Protein AF-A0A8T4N860-F1 (afdb_monomer_lite)

pLDDT: mean 82.2, std 13.58, range [39.84, 95.75]

Structure (mmCIF, N/CA/C/O backbone):
data_AF-A0A8T4N860-F1
#
_entry.id   AF-A0A8T4N860-F1
#
loop_
_atom_site.group_PDB
_atom_site.id
_atom_site.type_symbol
_atom_site.label_atom_id
_atom_site.label_alt_id
_atom_site.label_comp_id
_atom_site.label_asym_id
_atom_site.label_entity_id
_atom_site.label_seq_id
_atom_site.pdbx_PDB_ins_code
_atom_site.Cartn_x
_atom_site.Cartn_y
_atom_site.Cartn_z
_atom_site.occupancy
_atom_site.B_iso_or_equiv
_atom_site.auth_seq_id
_atom_site.auth_comp_id
_atom_site.auth_asym_id
_atom_site.auth_atom_id
_atom_site.pdbx_PDB_model_num
ATOM 1 N N . MET A 1 1 ? 29.292 6.813 -10.735 1.00 39.84 1 MET A N 1
ATOM 2 C CA . MET A 1 1 ? 28.512 5.584 -10.472 1.00 39.84 1 MET A CA 1
ATOM 3 C C . MET A 1 1 ? 27.120 5.996 -10.030 1.00 39.84 1 MET A C 1
ATOM 5 O O . MET A 1 1 ? 27.004 6.646 -9.001 1.00 39.84 1 MET A O 1
ATOM 9 N N . VAL A 1 2 ? 26.083 5.694 -10.814 1.00 42.06 2 VAL A N 1
ATOM 10 C CA . VAL A 1 2 ? 24.693 5.876 -10.368 1.00 42.06 2 VAL A CA 1
ATOM 11 C C . VAL A 1 2 ? 24.390 4.715 -9.428 1.00 42.06 2 VAL A C 1
ATOM 13 O O . VAL A 1 2 ? 24.374 3.566 -9.859 1.00 42.06 2 VAL A O 1
ATOM 16 N N . SER A 1 3 ? 24.242 4.996 -8.134 1.00 46.53 3 SER A N 1
ATOM 17 C CA . SER A 1 3 ? 23.781 3.993 -7.175 1.00 46.53 3 SER A CA 1
ATOM 18 C C . SER A 1 3 ? 22.336 3.649 -7.527 1.00 46.53 3 SER A C 1
ATOM 20 O O . SER A 1 3 ? 21.451 4.497 -7.405 1.00 46.53 3 SER A O 1
ATOM 22 N N . ILE A 1 4 ? 22.104 2.437 -8.033 1.00 60.88 4 ILE A N 1
ATOM 23 C CA . ILE A 1 4 ? 20.754 1.940 -8.296 1.00 60.88 4 ILE A CA 1
ATOM 24 C C . ILE A 1 4 ? 20.120 1.693 -6.927 1.00 60.88 4 ILE A C 1
ATOM 26 O O . ILE A 1 4 ? 20.355 0.661 -6.296 1.00 60.88 4 ILE A O 1
ATOM 30 N N . LYS A 1 5 ? 19.341 2.660 -6.431 1.00 79.94 5 LYS A N 1
ATOM 31 C CA . LYS A 1 5 ? 18.514 2.427 -5.248 1.00 79.94 5 LYS A CA 1
ATOM 32 C C . LYS A 1 5 ? 17.518 1.325 -5.598 1.00 79.94 5 LYS A C 1
ATOM 34 O O . LYS A 1 5 ? 16.837 1.389 -6.615 1.00 79.94 5 LYS A O 1
ATOM 39 N N . THR A 1 6 ? 17.470 0.289 -4.771 1.00 85.31 6 THR A N 1
ATOM 40 C CA . THR A 1 6 ? 16.480 -0.785 -4.899 1.00 85.31 6 THR A CA 1
ATOM 41 C C . THR A 1 6 ? 15.298 -0.430 -4.004 1.00 85.31 6 THR A C 1
ATOM 43 O O . THR A 1 6 ? 15.527 -0.137 -2.827 1.00 85.31 6 THR A O 1
ATOM 46 N N . PRO A 1 7 ? 14.060 -0.412 -4.519 1.00 89.81 7 PRO A N 1
ATOM 47 C CA . PRO A 1 7 ? 12.908 -0.100 -3.694 1.00 89.81 7 PRO A CA 1
ATOM 48 C C . PRO A 1 7 ? 12.644 -1.209 -2.681 1.00 89.81 7 PRO A C 1
ATOM 50 O O . PRO A 1 7 ? 12.975 -2.379 -2.886 1.00 89.81 7 PRO A O 1
ATOM 53 N N . ARG A 1 8 ? 12.054 -0.808 -1.562 1.00 90.94 8 ARG A N 1
ATOM 54 C CA . ARG A 1 8 ? 11.668 -1.659 -0.447 1.00 90.94 8 ARG A CA 1
ATOM 55 C C . ARG A 1 8 ? 10.157 -1.655 -0.339 1.00 90.94 8 ARG A C 1
ATOM 57 O O . ARG A 1 8 ? 9.530 -0.600 -0.435 1.00 90.94 8 ARG A O 1
ATOM 64 N N . THR A 1 9 ? 9.603 -2.831 -0.087 1.00 92.06 9 THR A N 1
ATOM 65 C CA . THR A 1 9 ? 8.165 -3.022 0.072 1.00 92.06 9 THR A CA 1
ATOM 66 C C . THR A 1 9 ? 7.872 -3.468 1.495 1.00 92.06 9 THR A C 1
ATOM 68 O O . THR A 1 9 ? 8.443 -4.443 1.982 1.00 92.06 9 THR A O 1
ATOM 71 N N . LEU A 1 10 ? 6.982 -2.739 2.160 1.00 93.00 10 LEU A N 1
ATOM 72 C CA . LEU A 1 10 ? 6.391 -3.110 3.435 1.00 93.00 10 LEU A CA 1
ATOM 73 C C . LEU A 1 10 ? 4.974 -3.617 3.184 1.00 93.00 10 LEU A C 1
ATOM 75 O O . LEU A 1 10 ? 4.180 -2.946 2.529 1.00 93.00 10 LEU A O 1
ATOM 79 N N . VAL A 1 11 ? 4.659 -4.781 3.741 1.00 91.44 11 VAL A N 1
ATOM 80 C CA . VAL A 1 11 ? 3.323 -5.377 3.684 1.00 91.44 11 VAL A CA 1
ATOM 81 C C . VAL A 1 11 ? 2.802 -5.519 5.106 1.00 91.44 11 VAL A C 1
ATOM 83 O O . VAL A 1 11 ? 3.525 -5.991 5.988 1.00 91.44 11 VAL A O 1
ATOM 86 N N . LYS A 1 12 ? 1.548 -5.136 5.324 1.00 92.25 12 LYS A N 1
ATOM 87 C CA . LYS A 1 12 ? 0.823 -5.358 6.570 1.00 92.25 12 LYS A CA 1
ATOM 88 C C . LYS A 1 12 ? -0.538 -5.980 6.307 1.00 92.25 12 LYS A C 1
ATOM 90 O O . LYS A 1 12 ? -1.164 -5.712 5.284 1.00 92.25 12 LYS A O 1
ATOM 95 N N . LEU A 1 13 ? -0.995 -6.778 7.264 1.00 89.00 13 LEU A N 1
ATOM 96 C CA . LEU A 1 13 ? -2.307 -7.404 7.259 1.00 89.00 13 LEU A CA 1
ATOM 97 C C . LEU A 1 13 ? -3.063 -6.962 8.513 1.00 89.00 13 LEU A C 1
ATOM 99 O O . LEU A 1 13 ? -2.482 -6.852 9.591 1.00 89.00 13 LEU A O 1
ATOM 103 N N . GLY A 1 14 ? -4.353 -6.708 8.363 1.00 88.50 14 GLY A N 1
ATOM 104 C CA . GLY A 1 14 ? -5.237 -6.289 9.438 1.00 88.50 14 GLY A CA 1
ATOM 105 C C . GLY A 1 14 ? -6.651 -6.811 9.260 1.00 88.50 14 GLY A C 1
ATOM 106 O O . GLY A 1 14 ? -6.975 -7.436 8.246 1.00 88.50 14 GLY A O 1
ATOM 107 N N . ARG A 1 15 ? -7.494 -6.541 10.256 1.00 83.38 15 ARG A N 1
ATOM 108 C CA . ARG A 1 15 ? -8.945 -6.725 10.151 1.00 83.38 15 ARG A CA 1
ATOM 109 C C . ARG A 1 15 ? -9.638 -5.379 10.174 1.00 83.38 15 ARG A C 1
ATOM 111 O O . ARG A 1 15 ? -9.207 -4.469 10.881 1.00 83.38 15 ARG A O 1
ATOM 118 N N . TYR A 1 16 ? -10.718 -5.287 9.415 1.00 85.56 16 TYR A N 1
ATOM 119 C CA . TYR A 1 16 ? -11.622 -4.154 9.459 1.00 85.56 16 TYR A CA 1
ATOM 120 C C . TYR A 1 16 ? -13.058 -4.644 9.325 1.00 85.56 16 TYR A C 1
ATOM 122 O O . TYR A 1 16 ? -13.350 -5.440 8.434 1.00 85.56 16 TYR A O 1
ATOM 130 N N . ASP A 1 17 ? -13.926 -4.205 10.231 1.00 81.62 17 ASP A N 1
ATOM 131 C CA . ASP A 1 17 ? -15.310 -4.682 10.294 1.00 81.62 17 ASP A CA 1
ATOM 132 C C . ASP A 1 17 ? -16.204 -4.014 9.245 1.00 81.62 17 ASP A C 1
ATOM 134 O O . ASP A 1 17 ? -17.153 -4.636 8.762 1.00 81.62 17 ASP A O 1
ATOM 138 N N . ASP A 1 18 ? -15.846 -2.801 8.815 1.00 82.31 18 ASP A N 1
ATOM 139 C CA . ASP A 1 18 ? -16.568 -2.081 7.771 1.00 82.31 18 ASP A CA 1
ATOM 140 C C . ASP A 1 18 ? -15.975 -2.322 6.370 1.00 82.31 18 ASP A C 1
ATOM 142 O O . ASP A 1 18 ? -14.958 -2.999 6.157 1.00 82.31 18 ASP A O 1
ATOM 146 N N . SER A 1 19 ? -16.623 -1.731 5.367 1.00 83.56 19 SER A N 1
ATOM 147 C CA . SER A 1 19 ? -16.106 -1.741 4.000 1.00 83.56 19 SER A CA 1
ATOM 148 C C . SER A 1 19 ? -14.810 -0.933 3.890 1.00 83.56 19 SER A C 1
ATOM 150 O O . SER A 1 19 ? -14.661 0.132 4.491 1.00 83.56 19 SER A O 1
ATOM 152 N N . LEU A 1 20 ? -13.879 -1.391 3.051 1.00 87.12 20 LEU A N 1
ATOM 153 C CA . LEU A 1 20 ? -12.640 -0.654 2.790 1.00 87.12 20 LEU A CA 1
ATOM 154 C C . LEU A 1 20 ? -12.899 0.758 2.237 1.00 87.12 20 LEU A C 1
ATOM 156 O O . LEU A 1 20 ? -12.109 1.662 2.489 1.00 87.12 20 LEU A O 1
ATOM 160 N N . GLU A 1 21 ? -14.008 0.971 1.524 1.00 86.69 21 GLU A N 1
ATOM 161 C CA . GLU A 1 21 ? -14.388 2.290 1.010 1.00 86.69 21 GLU A CA 1
ATOM 162 C C . GLU A 1 21 ? -14.560 3.325 2.134 1.00 86.69 21 GLU A C 1
ATOM 164 O O . GLU A 1 21 ? -14.104 4.461 2.004 1.00 86.69 21 GLU A O 1
ATOM 169 N N . GLU A 1 22 ? -15.164 2.943 3.262 1.00 85.56 22 GLU A N 1
ATOM 170 C CA . GLU A 1 22 ? -15.353 3.847 4.401 1.00 85.56 22 GLU A CA 1
ATOM 171 C C . GLU A 1 22 ? -14.037 4.222 5.076 1.00 85.56 22 GLU A C 1
ATOM 173 O O . GLU A 1 22 ? -13.831 5.386 5.425 1.00 85.56 22 GLU A O 1
ATOM 178 N N . ALA A 1 23 ? -13.125 3.260 5.221 1.00 88.19 23 ALA A N 1
ATOM 179 C CA . ALA A 1 23 ? -11.778 3.530 5.707 1.00 88.19 23 ALA A CA 1
ATOM 180 C C . ALA A 1 23 ? -11.035 4.486 4.768 1.00 88.19 23 ALA A C 1
ATOM 182 O O . ALA A 1 23 ? -10.453 5.471 5.217 1.00 88.19 23 ALA A O 1
ATOM 183 N N . VAL A 1 24 ? -11.102 4.243 3.458 1.00 88.94 24 VAL A N 1
ATOM 184 C CA . VAL A 1 24 ? -10.434 5.073 2.450 1.00 88.94 24 VAL A CA 1
ATOM 185 C C . VAL A 1 24 ? -10.941 6.515 2.464 1.00 88.94 24 VAL A C 1
ATOM 187 O O . VAL A 1 24 ? -10.133 7.429 2.348 1.00 88.94 24 VAL A O 1
ATOM 190 N N . ARG A 1 25 ? -12.239 6.750 2.695 1.00 89.25 25 ARG A N 1
ATOM 191 C CA . ARG A 1 25 ? -12.793 8.113 2.829 1.00 89.25 25 ARG A CA 1
ATOM 192 C C . ARG A 1 25 ? -12.213 8.906 4.006 1.00 89.25 25 ARG A C 1
ATOM 194 O O . ARG A 1 25 ? -12.242 10.132 3.965 1.00 89.25 25 ARG A O 1
ATOM 201 N N . LYS A 1 26 ? -11.727 8.231 5.052 1.00 90.12 26 LYS A N 1
ATOM 202 C CA . LYS A 1 26 ? -11.080 8.864 6.218 1.00 90.12 26 LYS A CA 1
ATOM 203 C C . LYS A 1 26 ? -9.593 9.140 5.980 1.00 90.12 26 LYS A C 1
ATOM 205 O O . LYS A 1 26 ? -9.002 9.929 6.713 1.00 90.12 26 LYS A O 1
ATOM 210 N N . CYS A 1 27 ? -8.992 8.487 4.985 1.00 91.06 27 CYS A N 1
ATOM 211 C CA . CYS A 1 27 ? -7.590 8.674 4.649 1.00 91.06 27 CYS A CA 1
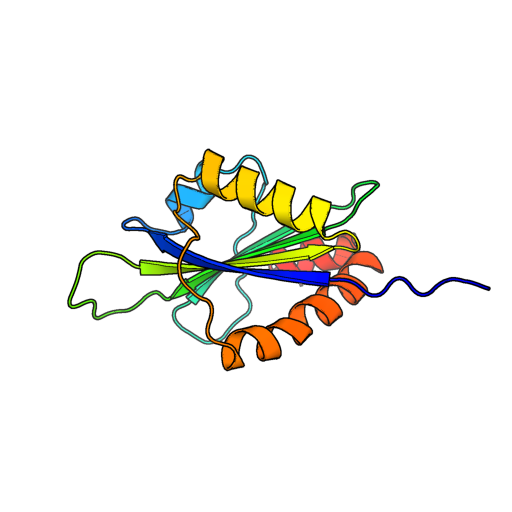ATOM 212 C C . CYS A 1 27 ? -7.377 10.032 3.968 1.00 91.06 27 CYS A C 1
ATOM 214 O O . CYS A 1 27 ? -8.156 10.452 3.115 1.00 91.06 27 CYS A O 1
ATOM 216 N N . SER A 1 28 ? -6.302 10.721 4.343 1.00 86.75 28 SER A N 1
ATOM 217 C CA . SER A 1 28 ? -5.915 12.000 3.743 1.00 86.75 28 SER A CA 1
ATOM 218 C C . SER A 1 28 ? -5.344 11.846 2.333 1.00 86.75 28 SER A C 1
ATOM 220 O O . SER A 1 28 ? -5.357 12.797 1.548 1.00 86.75 28 SER A O 1
ATOM 222 N N . GLU A 1 29 ? -4.848 10.655 1.991 1.00 88.06 29 GLU A N 1
ATOM 223 C CA . GLU A 1 29 ? -4.354 10.373 0.652 1.00 88.06 29 GLU A CA 1
ATOM 224 C C . GLU A 1 29 ? -5.519 10.058 -0.303 1.00 88.06 29 GLU A C 1
ATOM 226 O O . GLU A 1 29 ? -6.402 9.267 0.038 1.00 88.06 29 GLU A O 1
ATOM 231 N N . PRO A 1 30 ? -5.524 10.627 -1.526 1.00 87.88 30 PRO A N 1
ATOM 232 C CA . PRO A 1 30 ? -6.596 10.458 -2.507 1.00 87.88 30 PRO A CA 1
ATOM 233 C C . PRO A 1 30 ? -6.488 9.098 -3.209 1.00 87.88 30 PRO A C 1
ATOM 235 O O . PRO A 1 30 ? -6.188 8.985 -4.400 1.00 87.88 30 PRO A O 1
ATOM 238 N N . LEU A 1 31 ? -6.696 8.047 -2.429 1.00 89.88 31 LEU A N 1
ATOM 239 C CA . LEU A 1 31 ? -6.678 6.663 -2.860 1.00 89.88 31 LEU A CA 1
ATOM 240 C C . LEU A 1 31 ? -7.745 6.425 -3.932 1.00 89.88 31 LEU A C 1
ATOM 242 O O . LEU A 1 31 ? -8.933 6.672 -3.740 1.00 89.88 31 LEU A O 1
ATOM 246 N N . THR A 1 32 ? -7.302 5.937 -5.084 1.00 88.94 32 THR A N 1
ATOM 247 C CA . THR A 1 32 ? -8.149 5.698 -6.251 1.00 88.94 32 THR A CA 1
ATOM 248 C C . THR A 1 32 ? -8.536 4.228 -6.316 1.00 88.94 32 THR A C 1
ATOM 250 O O . THR A 1 32 ? -7.695 3.365 -6.069 1.00 88.94 32 THR A O 1
ATOM 253 N N . ASN A 1 33 ? -9.799 3.938 -6.631 1.00 87.38 33 ASN A N 1
ATOM 254 C CA . ASN A 1 33 ? -10.266 2.566 -6.810 1.00 87.38 33 ASN A CA 1
ATOM 255 C C . ASN A 1 33 ? -9.623 1.953 -8.063 1.00 87.38 33 ASN A C 1
ATOM 257 O O . ASN A 1 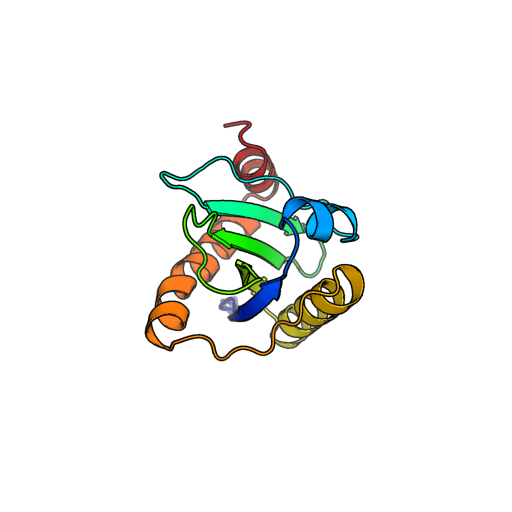33 ? -9.774 2.481 -9.162 1.00 87.38 33 ASN A O 1
ATOM 261 N N . VAL A 1 34 ? -8.916 0.839 -7.886 1.00 83.81 34 VAL A N 1
ATOM 262 C CA . VAL A 1 34 ? -8.234 0.127 -8.966 1.00 83.81 34 VAL A CA 1
ATOM 263 C C . VAL A 1 34 ? -9.190 -0.901 -9.558 1.00 83.81 34 VAL A C 1
ATOM 265 O O . VAL A 1 34 ? -9.397 -1.974 -8.993 1.00 83.81 34 VAL A O 1
ATOM 268 N N . LEU A 1 35 ? -9.727 -0.592 -10.738 1.00 70.88 35 LEU A N 1
ATOM 269 C CA . LEU A 1 35 ? -10.671 -1.456 -11.462 1.00 70.88 35 LEU A CA 1
ATOM 270 C C . LEU A 1 35 ? -9.998 -2.638 -12.183 1.00 70.88 35 LEU A C 1
ATOM 272 O O . LEU A 1 35 ? -10.670 -3.494 -12.757 1.00 70.88 35 LEU A O 1
ATOM 276 N N . VAL A 1 36 ? -8.665 -2.697 -12.165 1.00 62.84 36 VAL A N 1
ATOM 277 C CA . VAL A 1 36 ? -7.881 -3.693 -12.900 1.00 62.84 36 VAL A CA 1
ATOM 278 C C . VAL A 1 36 ? -7.702 -4.960 -12.051 1.00 62.84 36 VAL A C 1
ATOM 280 O O . VAL A 1 36 ? -6.860 -5.025 -11.152 1.00 62.84 36 VAL A O 1
ATOM 283 N N . GLY A 1 37 ? -8.501 -5.991 -12.332 1.00 56.81 37 GLY A N 1
ATOM 284 C CA . GLY A 1 37 ? -8.357 -7.326 -11.743 1.00 56.81 37 GLY A CA 1
ATOM 285 C C . GLY A 1 37 ? -9.604 -8.201 -11.890 1.00 56.81 37 GLY A C 1
ATOM 286 O O . GLY A 1 37 ? -10.724 -7.730 -11.738 1.00 56.81 37 GLY A O 1
ATOM 287 N N . LEU A 1 38 ? -9.411 -9.495 -12.159 1.00 44.09 38 LEU A N 1
ATOM 288 C CA . LEU A 1 38 ? -10.466 -10.511 -12.074 1.00 44.09 38 LEU A CA 1
ATOM 289 C C . LEU A 1 38 ? -10.620 -10.945 -10.606 1.00 44.09 38 LEU A C 1
ATOM 291 O O . LEU A 1 38 ? -9.656 -11.429 -10.016 1.00 44.09 38 LEU A O 1
ATOM 295 N N . GLY A 1 39 ? -11.810 -10.785 -10.016 1.00 57.81 39 GLY A N 1
ATOM 296 C CA . GLY A 1 39 ? -12.14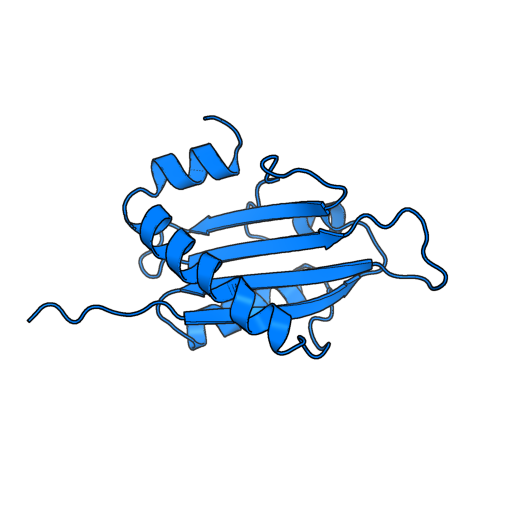0 -11.330 -8.691 1.00 57.81 39 GLY A CA 1
ATOM 297 C C . GLY A 1 39 ? -12.996 -10.417 -7.809 1.00 57.81 39 GLY A C 1
ATOM 298 O O . GLY A 1 39 ? -13.347 -9.301 -8.181 1.00 57.81 39 GLY A O 1
ATOM 299 N N . SER A 1 40 ? -13.324 -10.897 -6.609 1.00 63.44 40 SER A N 1
ATOM 300 C CA . SER A 1 40 ? -14.105 -10.182 -5.594 1.00 63.44 40 SER A CA 1
ATOM 301 C C . SER A 1 40 ? -13.216 -9.359 -4.650 1.00 63.44 40 SER A C 1
ATOM 303 O O . SER A 1 40 ? -13.434 -9.343 -3.452 1.00 63.44 40 SER A O 1
ATOM 305 N N . THR A 1 41 ? -12.175 -8.681 -5.129 1.00 75.00 41 THR A N 1
ATOM 306 C CA . THR A 1 41 ? -11.282 -7.894 -4.254 1.00 75.00 41 THR A CA 1
ATOM 307 C C . THR A 1 41 ? -11.462 -6.410 -4.520 1.00 75.00 41 THR A C 1
ATOM 309 O O . THR A 1 41 ? -11.228 -5.954 -5.635 1.00 75.00 41 THR A O 1
ATOM 312 N N . VAL A 1 42 ? -11.832 -5.648 -3.493 1.00 73.81 42 VAL A N 1
ATOM 313 C CA . VAL A 1 42 ? -11.820 -4.184 -3.559 1.00 73.81 42 VAL A CA 1
ATOM 314 C C . VAL A 1 42 ? -10.382 -3.722 -3.366 1.00 73.81 42 VAL A C 1
ATOM 316 O O . VAL A 1 42 ? -9.719 -4.156 -2.423 1.00 73.81 42 VAL A O 1
ATOM 319 N N . LYS A 1 43 ? -9.882 -2.870 -4.262 1.00 86.62 43 LYS A N 1
ATOM 320 C CA . LYS A 1 43 ? -8.506 -2.371 -4.229 1.00 86.62 43 LYS A CA 1
ATOM 321 C C . LYS A 1 43 ? -8.497 -0.864 -4.395 1.00 86.62 43 LYS A C 1
ATOM 323 O O . LYS A 1 43 ? -9.149 -0.337 -5.289 1.00 86.62 43 LYS A O 1
ATOM 328 N N . TYR A 1 44 ? -7.704 -0.195 -3.575 1.00 90.25 44 TYR A N 1
ATOM 329 C CA . TYR A 1 44 ? -7.394 1.212 -3.735 1.00 90.25 44 TYR A CA 1
ATOM 330 C C . TYR A 1 44 ? -5.889 1.416 -3.783 1.00 90.25 44 TYR A C 1
ATOM 332 O O . TYR A 1 44 ? -5.139 0.706 -3.113 1.00 90.25 44 TYR A O 1
ATOM 340 N N . ALA A 1 45 ? -5.440 2.389 -4.562 1.00 91.69 45 ALA A N 1
ATOM 341 C CA . ALA A 1 45 ? -4.033 2.725 -4.640 1.00 91.69 45 ALA A CA 1
ATOM 342 C C . ALA A 1 45 ? -3.808 4.203 -4.948 1.00 91.69 45 ALA A C 1
ATOM 344 O O . ALA A 1 45 ? -4.672 4.895 -5.484 1.00 91.69 45 ALA A O 1
ATOM 345 N N . VAL A 1 46 ? -2.617 4.681 -4.610 1.00 92.25 46 VAL A N 1
ATOM 346 C CA . VAL A 1 46 ? -2.134 6.015 -4.960 1.00 92.25 46 VAL A CA 1
ATOM 347 C C . VAL A 1 46 ? -0.635 5.948 -5.215 1.00 92.25 46 VAL A C 1
ATOM 349 O O . VAL A 1 46 ? 0.105 5.291 -4.479 1.00 92.25 46 VAL A O 1
ATOM 352 N N . PHE A 1 47 ? -0.186 6.647 -6.254 1.00 91.88 47 PHE A N 1
ATOM 353 C CA . PHE A 1 47 ? 1.222 6.955 -6.458 1.00 91.88 47 PHE A CA 1
ATOM 354 C C . PHE A 1 47 ? 1.456 8.429 -6.118 1.00 91.88 47 PHE A C 1
ATOM 356 O O . PHE A 1 47 ? 0.810 9.312 -6.682 1.00 91.88 47 PHE A O 1
ATOM 363 N N . LYS A 1 48 ? 2.363 8.712 -5.180 1.00 91.31 48 LYS A N 1
ATOM 364 C CA . LYS A 1 48 ? 2.704 10.087 -4.804 1.00 91.31 48 LYS A CA 1
ATOM 365 C C . LYS A 1 48 ? 3.979 10.528 -5.510 1.00 91.31 48 LYS A C 1
ATOM 367 O O . LYS A 1 48 ? 5.039 9.974 -5.253 1.00 91.31 48 LYS A O 1
ATOM 372 N N . GLU A 1 49 ? 3.894 11.586 -6.314 1.00 86.06 49 GLU A N 1
ATOM 373 C CA . GLU A 1 49 ? 5.016 12.125 -7.111 1.00 86.06 49 GLU A CA 1
ATOM 374 C C . GLU A 1 49 ? 5.985 13.033 -6.318 1.00 86.06 49 GLU A C 1
ATOM 376 O O . GLU A 1 49 ? 6.720 13.825 -6.900 1.00 86.06 49 GLU A O 1
ATOM 381 N N . ALA A 1 50 ? 5.955 12.992 -4.982 1.00 79.06 50 ALA A N 1
ATOM 382 C CA . ALA A 1 50 ? 6.738 13.897 -4.137 1.00 79.06 50 ALA A CA 1
ATOM 383 C C . ALA A 1 50 ? 8.259 13.660 -4.258 1.00 79.06 50 ALA A C 1
ATOM 385 O O . ALA A 1 50 ? 8.701 12.660 -4.813 1.00 79.06 50 ALA A O 1
ATOM 386 N N . THR A 1 51 ? 9.065 14.541 -3.646 1.00 80.44 51 THR A N 1
ATOM 387 C CA . THR A 1 51 ? 10.535 14.397 -3.532 1.00 80.44 51 THR A CA 1
ATOM 388 C C . THR A 1 51 ? 10.962 13.025 -2.993 1.00 80.44 51 THR A C 1
ATOM 390 O O . THR A 1 51 ? 12.035 12.527 -3.322 1.00 80.44 51 THR A O 1
ATOM 393 N N . GLU A 1 52 ? 10.100 12.403 -2.188 1.00 86.00 52 GLU A N 1
ATOM 394 C CA . GLU A 1 52 ? 10.193 11.002 -1.788 1.00 86.00 52 GLU A CA 1
ATOM 395 C C . GLU A 1 52 ? 8.960 10.254 -2.314 1.00 86.00 52 GLU A C 1
ATOM 397 O O . GLU A 1 52 ? 7.928 10.215 -1.628 1.00 86.00 52 GLU A O 1
ATOM 402 N N . PRO A 1 53 ? 9.022 9.705 -3.540 1.00 91.06 53 PRO A N 1
ATOM 403 C CA . PRO A 1 53 ? 7.876 9.052 -4.137 1.00 91.06 53 PRO A CA 1
ATOM 404 C C . PRO A 1 53 ? 7.589 7.727 -3.439 1.00 91.06 53 PRO A C 1
ATOM 406 O O . PRO A 1 53 ? 8.495 7.011 -2.998 1.00 91.06 53 PRO A O 1
ATOM 409 N N . TYR A 1 54 ? 6.307 7.391 -3.354 1.00 93.62 54 TYR A N 1
ATOM 410 C CA . TYR A 1 54 ? 5.865 6.117 -2.809 1.00 93.62 54 TYR A CA 1
ATOM 411 C C . TYR A 1 54 ? 4.587 5.645 -3.506 1.00 93.62 54 TYR A C 1
ATOM 413 O O . TYR A 1 54 ? 3.783 6.446 -3.991 1.00 93.62 54 TYR A O 1
ATOM 421 N N . LEU A 1 55 ? 4.415 4.329 -3.545 1.00 93.31 55 LEU A N 1
ATOM 422 C CA . LEU A 1 55 ? 3.193 3.656 -3.964 1.00 93.31 55 LEU A CA 1
ATOM 423 C C . LEU A 1 55 ? 2.534 3.063 -2.721 1.00 93.31 55 LEU A C 1
ATOM 425 O O . LEU A 1 55 ? 3.149 2.253 -2.029 1.00 93.31 55 LEU A O 1
ATOM 429 N N . LEU A 1 56 ? 1.296 3.459 -2.449 1.00 93.88 56 LEU A N 1
ATOM 430 C CA . LEU A 1 56 ? 0.450 2.858 -1.421 1.00 93.88 56 LEU A CA 1
ATOM 431 C C . LEU A 1 56 ? -0.675 2.097 -2.115 1.00 93.88 56 LEU A C 1
ATOM 433 O O . LEU A 1 56 ? -1.355 2.641 -2.982 1.00 93.88 56 LEU A O 1
ATOM 437 N N . MET A 1 57 ? -0.868 0.845 -1.721 1.00 92.44 57 MET A N 1
ATOM 438 C CA . MET A 1 57 ? -1.956 -0.011 -2.172 1.00 92.44 57 MET A CA 1
ATOM 439 C C . MET A 1 57 ? -2.635 -0.626 -0.956 1.00 92.44 57 MET A C 1
ATOM 441 O O . MET A 1 57 ? -1.969 -1.116 -0.048 1.00 92.44 57 MET A O 1
ATOM 445 N N . VAL A 1 58 ? -3.958 -0.647 -0.951 1.00 92.25 58 VAL A N 1
ATOM 446 C CA . VAL A 1 58 ? -4.751 -1.331 0.064 1.00 92.25 58 VAL A CA 1
ATOM 447 C C . VAL A 1 58 ? -5.820 -2.167 -0.615 1.00 92.25 58 VAL A C 1
ATOM 449 O O . VAL A 1 58 ? -6.408 -1.766 -1.618 1.00 92.25 58 VAL A O 1
ATOM 452 N N . SER A 1 59 ? -6.046 -3.365 -0.098 1.00 89.25 59 SER A N 1
ATOM 453 C CA . SER A 1 59 ? -7.017 -4.290 -0.658 1.00 89.25 59 SER A CA 1
ATOM 454 C C . SER A 1 59 ? -7.790 -5.011 0.427 1.00 89.25 59 SER A C 1
ATOM 456 O O . SER A 1 59 ? -7.265 -5.278 1.505 1.00 89.25 59 SER A O 1
ATOM 458 N N . GLN A 1 60 ? -9.040 -5.320 0.123 1.00 86.69 60 GLN A N 1
ATOM 459 C CA . GLN A 1 60 ? -9.939 -6.076 0.976 1.00 86.69 60 GLN A CA 1
ATOM 460 C C . GLN A 1 60 ? -10.616 -7.132 0.111 1.00 86.69 60 GLN A C 1
ATOM 462 O O . GLN A 1 60 ? -11.186 -6.825 -0.941 1.00 86.69 60 GLN A O 1
ATOM 467 N N . GLN A 1 61 ? -10.532 -8.391 0.532 1.00 77.56 61 GLN A N 1
ATOM 468 C CA . GLN A 1 61 ? -11.282 -9.459 -0.114 1.00 77.56 61 GLN A CA 1
ATOM 469 C C . GLN A 1 61 ? -12.759 -9.306 0.261 1.00 77.56 61 GLN A C 1
ATOM 471 O O . GLN A 1 61 ? -13.120 -9.291 1.435 1.00 77.56 61 GLN A O 1
ATOM 476 N N . LYS A 1 62 ? -13.615 -9.166 -0.747 1.00 65.38 62 LYS A N 1
ATOM 477 C CA . LYS A 1 62 ? -15.067 -9.219 -0.613 1.00 65.38 62 LYS A CA 1
ATOM 478 C C . LYS A 1 62 ? -15.430 -10.700 -0.530 1.00 65.38 62 LYS A C 1
ATOM 480 O O . LYS A 1 62 ? -15.636 -11.353 -1.554 1.00 65.38 62 LYS A O 1
ATOM 485 N N . ASP A 1 63 ? -15.422 -11.249 0.678 1.00 56.50 63 ASP A N 1
ATOM 486 C CA . ASP A 1 63 ? -15.909 -12.607 0.903 1.00 56.50 63 ASP A CA 1
ATOM 487 C C . ASP A 1 63 ? -17.437 -12.601 0.999 1.00 56.50 63 ASP A C 1
ATOM 489 O O . ASP A 1 63 ? -18.034 -11.826 1.742 1.00 56.50 63 ASP A O 1
ATOM 493 N N . GLY A 1 64 ? -18.076 -13.476 0.218 1.00 46.50 64 GLY A N 1
ATOM 494 C CA . GLY A 1 64 ? -19.522 -13.722 0.252 1.00 46.50 64 GLY A CA 1
ATOM 495 C C . GLY A 1 64 ? -19.964 -14.676 1.367 1.00 46.50 64 GLY A C 1
ATOM 496 O O . GLY A 1 64 ? -21.123 -15.078 1.392 1.00 46.50 64 GLY A O 1
ATOM 497 N N . ILE A 1 65 ? -19.049 -15.087 2.250 1.00 46.25 65 ILE A N 1
ATOM 498 C CA . ILE A 1 65 ? -19.286 -16.010 3.363 1.00 46.25 65 ILE A CA 1
ATOM 499 C C . ILE A 1 65 ? -18.289 -15.633 4.465 1.00 46.25 65 ILE A C 1
ATOM 501 O O . ILE A 1 65 ? -17.108 -15.937 4.333 1.00 46.25 65 ILE A O 1
ATOM 505 N N . VAL A 1 66 ? -18.722 -14.985 5.549 1.00 43.47 66 VAL A N 1
ATOM 506 C CA . VAL A 1 66 ? -17.866 -14.807 6.735 1.00 43.47 66 VAL A CA 1
ATOM 507 C C . VAL A 1 66 ? -18.580 -15.404 7.940 1.00 43.47 66 VAL A C 1
ATOM 509 O O . VAL A 1 66 ? -19.676 -14.989 8.305 1.00 43.47 66 VAL A O 1
ATOM 512 N N . THR A 1 67 ? -17.975 -16.429 8.536 1.00 44.19 67 THR A N 1
ATOM 513 C CA . THR A 1 67 ? -18.457 -17.118 9.745 1.00 44.19 67 THR A CA 1
ATOM 514 C C . THR A 1 67 ? -18.102 -16.377 11.043 1.00 44.19 67 THR A C 1
ATOM 516 O O . THR A 1 67 ? -18.526 -16.798 12.116 1.00 44.19 67 THR A O 1
ATOM 519 N N . ALA A 1 68 ? -17.371 -15.261 10.964 1.00 48.41 68 ALA A N 1
ATOM 520 C CA . ALA A 1 68 ? -17.082 -14.336 12.063 1.00 48.41 68 ALA A CA 1
ATOM 521 C C . ALA A 1 68 ? -17.169 -12.879 11.554 1.00 48.41 68 ALA A C 1
ATOM 523 O O . ALA A 1 68 ? -16.989 -12.663 10.361 1.00 48.41 68 ALA A O 1
ATOM 524 N N . PRO A 1 69 ? -17.440 -11.869 12.396 1.00 53.09 69 PRO A N 1
ATOM 525 C CA . PRO A 1 69 ? -17.418 -10.475 11.949 1.00 53.09 69 PRO A CA 1
ATOM 526 C C . PRO A 1 69 ? -15.992 -10.042 11.546 1.00 53.09 69 PRO A C 1
ATOM 528 O O . PRO A 1 69 ? -15.028 -10.369 12.244 1.00 53.09 69 PRO A O 1
ATOM 531 N N . GLY A 1 70 ? -15.866 -9.344 10.409 1.00 60.50 70 GLY A N 1
ATOM 532 C CA . GLY A 1 70 ? -14.630 -8.690 9.955 1.00 60.50 70 GLY A CA 1
ATOM 533 C C . GLY A 1 70 ? -14.089 -9.143 8.593 1.00 60.50 70 GLY A C 1
ATOM 534 O O . GLY A 1 70 ? -14.127 -10.321 8.245 1.00 60.50 70 GLY A O 1
ATOM 535 N N . TYR A 1 71 ? -13.523 -8.203 7.832 1.00 74.12 71 TYR A N 1
ATOM 536 C CA . TYR A 1 71 ? -12.832 -8.443 6.562 1.00 74.12 71 TYR A CA 1
ATOM 537 C C . TYR A 1 71 ? -11.312 -8.354 6.732 1.00 74.12 71 TYR A C 1
ATOM 539 O O . TYR A 1 71 ? -10.803 -7.485 7.444 1.00 74.12 71 TYR A O 1
ATOM 547 N N . ASN A 1 72 ? -10.564 -9.195 6.015 1.00 82.19 72 ASN A N 1
ATOM 548 C CA . ASN A 1 72 ? -9.109 -9.062 5.947 1.00 82.19 72 ASN A CA 1
ATOM 549 C C . ASN A 1 72 ? -8.731 -7.877 5.050 1.00 82.19 72 ASN A C 1
ATOM 551 O O . ASN A 1 72 ? -9.150 -7.810 3.891 1.00 82.19 72 ASN A O 1
ATOM 555 N N . VAL A 1 73 ? -7.909 -6.972 5.579 1.00 88.12 73 VAL A N 1
ATOM 556 C CA . VAL A 1 73 ? -7.350 -5.834 4.848 1.00 88.12 73 VAL A CA 1
ATOM 557 C C . VAL A 1 73 ? -5.849 -6.011 4.720 1.00 88.12 73 VAL A C 1
ATOM 559 O O . VAL A 1 73 ? -5.143 -6.177 5.711 1.00 88.12 73 VAL A O 1
ATOM 562 N N . LEU A 1 74 ? -5.355 -5.941 3.493 1.00 90.19 74 LEU A N 1
ATOM 563 C CA . LEU A 1 74 ? -3.938 -5.982 3.187 1.00 90.19 74 LEU A CA 1
ATOM 564 C C . LEU A 1 74 ? -3.481 -4.610 2.697 1.00 90.19 74 LEU A C 1
ATOM 566 O O . LEU A 1 74 ? -3.981 -4.122 1.683 1.00 90.19 74 LEU A O 1
ATOM 570 N N . LEU A 1 75 ? -2.495 -4.034 3.376 1.00 93.00 75 LEU A N 1
ATOM 571 C CA . LEU A 1 75 ? -1.841 -2.786 3.004 1.00 93.00 75 LEU A CA 1
ATOM 572 C C . LEU A 1 75 ? -0.415 -3.066 2.527 1.00 93.00 75 LEU A C 1
ATOM 574 O O . LEU A 1 75 ? 0.334 -3.814 3.151 1.00 93.00 75 LEU A O 1
ATOM 578 N N . THR A 1 76 ? -0.037 -2.455 1.412 1.00 93.00 76 THR A N 1
ATOM 579 C CA . THR A 1 76 ? 1.299 -2.537 0.825 1.00 93.00 76 THR A CA 1
ATOM 580 C C . THR A 1 76 ? 1.816 -1.135 0.539 1.00 93.00 76 THR A C 1
ATOM 582 O O . THR A 1 76 ? 1.130 -0.341 -0.102 1.00 93.00 76 THR A O 1
ATOM 585 N N . VAL A 1 77 ? 3.037 -0.839 0.983 1.00 94.62 77 VAL A N 1
ATOM 586 C CA . VAL A 1 77 ? 3.736 0.415 0.683 1.00 94.62 77 VAL A CA 1
ATOM 587 C C . VAL A 1 77 ? 5.084 0.100 0.062 1.00 94.62 77 VAL A C 1
ATOM 589 O O . VAL A 1 77 ? 5.862 -0.654 0.642 1.00 94.62 77 VAL A O 1
ATOM 592 N N . ALA A 1 78 ? 5.371 0.695 -1.090 1.00 94.69 78 ALA A N 1
ATOM 593 C CA . ALA A 1 78 ? 6.668 0.612 -1.744 1.00 94.69 78 ALA A CA 1
ATOM 594 C C . ALA A 1 78 ? 7.289 2.006 -1.893 1.00 94.69 78 ALA A C 1
ATOM 596 O O . ALA A 1 78 ? 6.640 2.938 -2.370 1.00 94.69 78 ALA A O 1
ATOM 597 N N . SER A 1 79 ? 8.551 2.144 -1.490 1.00 94.50 79 SER A N 1
ATOM 598 C CA . SER A 1 79 ? 9.370 3.348 -1.677 1.00 94.50 79 SER A CA 1
ATOM 599 C C . SER A 1 79 ? 10.859 2.990 -1.603 1.00 94.50 79 SER A C 1
ATOM 601 O O . SER A 1 79 ? 11.220 1.835 -1.383 1.00 94.50 79 SER A O 1
ATOM 603 N N . TYR A 1 80 ? 11.759 3.964 -1.739 1.00 93.19 80 TYR A N 1
ATOM 604 C CA . TYR A 1 80 ? 13.196 3.747 -1.503 1.00 93.19 80 TYR A CA 1
ATOM 605 C C . TYR A 1 80 ? 13.630 3.897 -0.036 1.00 93.19 80 TYR A C 1
ATOM 607 O O . TYR A 1 80 ? 14.832 3.924 0.233 1.00 93.19 80 TYR A O 1
ATOM 615 N N . SER A 1 81 ? 12.690 4.033 0.906 1.00 92.50 81 SER A N 1
ATOM 616 C CA . SER A 1 81 ? 12.974 4.287 2.321 1.00 92.50 81 SER A CA 1
ATOM 617 C C . SER A 1 81 ? 12.081 3.445 3.232 1.00 92.50 81 SER A C 1
ATOM 619 O O . SER A 1 81 ? 10.859 3.591 3.244 1.00 92.50 81 SER A O 1
ATOM 621 N N . ASP A 1 82 ? 12.694 2.598 4.061 1.00 92.88 82 ASP A N 1
ATOM 622 C CA . ASP A 1 82 ? 11.959 1.811 5.060 1.00 92.88 82 ASP A CA 1
ATOM 623 C C . ASP A 1 82 ? 11.237 2.716 6.067 1.00 92.88 82 ASP A C 1
ATOM 625 O O . ASP A 1 82 ? 10.093 2.451 6.437 1.00 92.88 82 ASP A O 1
ATOM 629 N N . LEU A 1 83 ? 11.869 3.834 6.449 1.00 94.69 83 LEU A N 1
ATOM 630 C CA . LEU A 1 83 ? 11.261 4.838 7.321 1.00 94.69 83 LEU A CA 1
ATOM 631 C C . LEU A 1 83 ? 9.999 5.430 6.683 1.00 94.69 83 LEU A C 1
ATOM 633 O O . LEU A 1 83 ? 8.977 5.564 7.353 1.00 94.69 83 LEU A O 1
ATOM 637 N N . ARG A 1 84 ? 10.043 5.733 5.381 1.00 94.38 84 ARG A N 1
ATOM 638 C CA . ARG A 1 84 ? 8.886 6.259 4.651 1.00 94.38 84 ARG A CA 1
ATOM 639 C C . ARG A 1 84 ? 7.746 5.247 4.616 1.00 94.38 84 ARG A C 1
ATOM 641 O O . ARG A 1 84 ? 6.603 5.607 4.881 1.00 94.38 84 ARG A O 1
ATOM 648 N N . ASN A 1 85 ? 8.058 3.982 4.339 1.00 94.88 85 ASN A N 1
ATOM 649 C CA . ASN A 1 85 ? 7.064 2.911 4.336 1.00 94.88 85 ASN A CA 1
ATOM 650 C C . ASN A 1 85 ? 6.367 2.783 5.699 1.00 94.88 85 ASN A C 1
ATOM 652 O O . ASN A 1 85 ? 5.141 2.662 5.760 1.00 94.88 85 ASN A O 1
ATOM 656 N N . GLN A 1 86 ? 7.135 2.854 6.792 1.00 95.75 86 GLN A N 1
ATOM 657 C CA . GLN A 1 86 ? 6.595 2.841 8.153 1.00 95.75 86 GLN A CA 1
ATOM 658 C C . GLN A 1 86 ? 5.714 4.064 8.429 1.00 95.75 86 GLN A C 1
ATOM 660 O O . GLN A 1 86 ? 4.606 3.900 8.927 1.00 95.75 86 GLN A O 1
ATOM 665 N N . GLN A 1 87 ? 6.160 5.270 8.065 1.00 95.56 87 GLN A N 1
ATOM 666 C CA . GLN A 1 87 ? 5.397 6.507 8.268 1.00 95.56 87 GLN A CA 1
ATOM 667 C C . GLN A 1 87 ? 4.042 6.479 7.557 1.00 95.56 87 GLN A C 1
ATOM 669 O O . GLN A 1 87 ? 3.024 6.741 8.192 1.00 95.56 87 GLN A O 1
ATOM 674 N N . VAL A 1 88 ? 4.023 6.111 6.271 1.00 95.12 88 VAL A N 1
ATOM 675 C CA . VAL A 1 88 ? 2.787 6.010 5.476 1.00 95.12 88 VAL A CA 1
ATOM 676 C C . VAL A 1 88 ? 1.838 4.979 6.085 1.00 95.12 88 VAL A C 1
ATOM 678 O O . VAL A 1 88 ? 0.642 5.227 6.199 1.00 95.12 88 VAL A O 1
ATOM 681 N N . THR A 1 89 ? 2.369 3.841 6.536 1.00 95.38 89 THR A N 1
ATOM 682 C CA . THR A 1 89 ? 1.560 2.781 7.150 1.00 95.38 89 THR A CA 1
ATOM 683 C C . THR A 1 89 ? 0.956 3.216 8.484 1.00 95.38 89 THR A C 1
ATOM 685 O O . THR A 1 89 ? -0.241 3.049 8.696 1.00 95.38 89 THR A O 1
ATOM 688 N N . THR A 1 90 ? 1.758 3.815 9.369 1.00 95.62 90 THR A N 1
ATOM 689 C CA . THR A 1 90 ? 1.291 4.330 10.665 1.00 95.62 90 THR A CA 1
ATOM 690 C C . THR A 1 90 ? 0.263 5.443 10.485 1.00 95.62 90 THR A C 1
ATOM 692 O O . THR A 1 90 ? -0.721 5.501 11.219 1.00 95.62 90 THR A O 1
ATOM 695 N N . GLN A 1 91 ? 0.472 6.327 9.506 1.00 95.75 91 GLN A N 1
ATOM 696 C CA . GLN A 1 91 ? -0.489 7.373 9.176 1.00 95.75 91 GLN A CA 1
ATOM 697 C C . GLN A 1 91 ? -1.813 6.770 8.700 1.00 95.75 91 GLN A C 1
ATOM 699 O O . GLN A 1 91 ? -2.861 7.143 9.220 1.00 95.75 91 GLN A O 1
ATOM 704 N N . PHE A 1 92 ? -1.767 5.806 7.778 1.00 95.44 92 PHE A N 1
ATOM 705 C CA . PHE A 1 92 ? -2.963 5.123 7.292 1.00 95.44 92 PHE A CA 1
ATOM 706 C C . PHE A 1 92 ? -3.725 4.426 8.428 1.00 95.44 92 PHE A C 1
ATOM 708 O O . PHE A 1 92 ? -4.931 4.614 8.558 1.00 95.44 92 PHE A O 1
ATOM 715 N N . GLU A 1 93 ? -3.043 3.665 9.287 1.00 94.56 93 GLU A N 1
ATOM 716 C CA . GLU A 1 93 ? -3.655 3.010 10.455 1.00 94.56 93 GLU A CA 1
ATOM 717 C C . GLU A 1 93 ? -4.326 4.031 11.389 1.00 94.56 93 GLU A C 1
ATOM 719 O O . GLU A 1 93 ? -5.478 3.851 11.783 1.00 94.56 93 GLU A O 1
ATOM 724 N N . LYS A 1 94 ? -3.654 5.155 11.670 1.00 95.38 94 LYS A N 1
ATOM 725 C CA . LYS A 1 94 ? -4.191 6.230 12.515 1.00 95.38 94 LYS A CA 1
ATOM 726 C C . LYS A 1 94 ? -5.430 6.904 11.917 1.00 95.38 94 LYS A C 1
ATOM 728 O O . LYS A 1 94 ? -6.358 7.220 12.654 1.00 95.38 94 LYS A O 1
ATOM 733 N N . GLU A 1 95 ? -5.424 7.180 10.616 1.00 95.38 95 GLU A N 1
ATOM 734 C CA . GLU A 1 95 ? -6.520 7.879 9.929 1.00 95.38 95 GLU A CA 1
ATOM 735 C C . GLU A 1 95 ? -7.740 6.978 9.721 1.00 95.38 95 GLU A C 1
ATOM 737 O O . GLU A 1 95 ? -8.879 7.415 9.873 1.00 95.38 95 GLU A O 1
ATOM 742 N N . THR A 1 96 ? -7.504 5.711 9.385 1.00 92.75 96 THR A N 1
ATOM 743 C CA . THR A 1 96 ? -8.573 4.771 9.030 1.00 92.75 96 THR A CA 1
ATOM 744 C C . THR A 1 96 ? -9.124 3.999 10.224 1.00 92.75 96 THR A C 1
ATOM 746 O O . THR A 1 96 ? -10.274 3.562 10.185 1.00 92.75 96 THR A O 1
ATOM 749 N N . GLY A 1 97 ? -8.327 3.836 11.285 1.00 91.19 97 GLY A N 1
ATOM 750 C CA . GLY A 1 97 ? -8.641 2.980 12.429 1.00 91.19 97 GLY A CA 1
ATOM 751 C C . GLY A 1 97 ? -8.447 1.484 12.158 1.00 91.19 97 GLY A C 1
ATOM 752 O O . GLY A 1 97 ? -8.794 0.665 13.007 1.00 91.19 97 GLY A O 1
ATOM 753 N N . ILE A 1 98 ? -7.907 1.106 10.994 1.00 90.38 98 ILE A N 1
ATOM 754 C CA . ILE A 1 98 ? -7.635 -0.294 10.651 1.00 90.38 98 ILE A CA 1
ATOM 755 C C . ILE A 1 98 ? -6.415 -0.770 11.431 1.00 90.38 98 ILE A C 1
ATOM 757 O O . ILE A 1 98 ? -5.315 -0.281 11.205 1.00 90.38 98 ILE A O 1
ATOM 761 N N . ASN A 1 99 ? -6.590 -1.779 12.280 1.00 89.06 99 ASN A N 1
ATOM 762 C CA . ASN A 1 99 ? -5.484 -2.394 13.008 1.00 89.06 99 ASN A CA 1
ATOM 763 C C . ASN A 1 99 ? -4.695 -3.358 12.103 1.00 89.06 99 ASN A C 1
ATOM 765 O O . ASN A 1 99 ? -5.176 -4.450 11.790 1.00 89.06 99 ASN A O 1
ATOM 769 N N . LEU A 1 100 ? -3.481 -2.969 11.701 1.00 88.75 100 LEU A N 1
ATOM 770 C CA . LEU A 1 100 ? -2.617 -3.690 10.761 1.00 88.75 100 LEU A CA 1
ATOM 771 C C . LEU A 1 100 ? -1.531 -4.525 11.475 1.00 88.75 100 LEU A C 1
ATOM 773 O O . LEU A 1 100 ? -0.345 -4.500 11.113 1.00 88.75 100 LEU A O 1
ATOM 777 N N . ASN A 1 101 ? -1.926 -5.263 12.516 1.00 86.50 101 ASN A N 1
ATOM 778 C CA . ASN A 1 101 ? -1.023 -6.021 13.389 1.00 86.50 101 ASN A CA 1
ATOM 779 C C . ASN A 1 101 ? -1.032 -7.544 13.171 1.00 86.50 101 ASN A C 1
ATOM 781 O O . ASN A 1 101 ? -0.424 -8.276 13.955 1.00 86.50 101 ASN A O 1
ATOM 785 N N . ILE A 1 102 ? -1.701 -8.031 12.128 1.00 85.62 102 ILE A N 1
ATOM 786 C CA . ILE A 1 102 ? -1.758 -9.461 11.834 1.00 85.62 102 ILE A CA 1
ATOM 787 C C . ILE A 1 102 ? -0.482 -9.864 11.112 1.00 85.62 102 ILE A C 1
ATOM 789 O O . ILE A 1 102 ? 0.029 -9.163 10.233 1.00 85.62 102 ILE A O 1
ATOM 793 N N . GLU A 1 103 ? 0.030 -11.032 11.480 1.00 81.50 103 GLU A N 1
ATOM 794 C CA . GLU A 1 103 ? 1.184 -11.602 10.816 1.00 81.50 103 GLU A CA 1
ATOM 795 C C . GLU A 1 103 ? 0.886 -11.875 9.336 1.00 81.50 103 GLU A C 1
ATOM 797 O O . GLU A 1 103 ? -0.051 -12.591 8.985 1.00 81.50 103 GLU A O 1
ATOM 802 N N . VAL A 1 104 ? 1.712 -11.304 8.456 1.00 78.44 104 VAL A N 1
ATOM 803 C CA . VAL A 1 104 ? 1.651 -11.577 7.017 1.00 78.44 104 VAL A CA 1
ATOM 804 C C . VAL A 1 104 ? 2.362 -12.906 6.741 1.00 78.44 104 VAL A C 1
ATOM 806 O O . VAL A 1 104 ? 3.571 -12.972 7.007 1.00 78.44 104 VAL A O 1
ATOM 809 N N . PRO A 1 105 ? 1.681 -13.915 6.161 1.00 80.31 105 PRO A N 1
ATOM 810 C CA . PRO A 1 105 ? 2.303 -15.173 5.759 1.00 80.31 105 PRO A CA 1
ATOM 811 C C . PRO A 1 105 ? 3.498 -14.959 4.823 1.00 80.31 105 PRO A C 1
ATOM 813 O O . PRO A 1 105 ? 3.446 -14.134 3.908 1.00 80.31 105 PRO A O 1
ATOM 816 N N . GLU A 1 106 ? 4.572 -15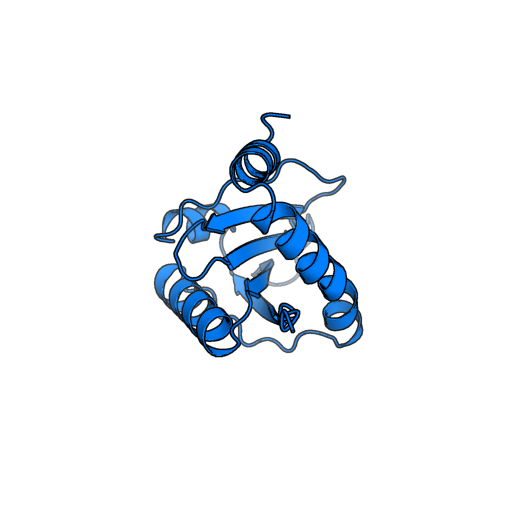.727 5.007 1.00 79.19 106 GLU A N 1
ATOM 817 C CA . GLU A 1 106 ? 5.815 -15.544 4.243 1.00 79.19 106 GLU A CA 1
ATOM 818 C C . GLU A 1 106 ? 5.620 -15.728 2.728 1.00 79.19 106 GLU A C 1
ATOM 820 O O . GLU A 1 106 ? 6.183 -14.981 1.928 1.00 79.19 106 GLU A O 1
ATOM 825 N N . GLN A 1 107 ? 4.761 -16.669 2.325 1.00 76.00 107 GLN A N 1
ATOM 826 C CA . GLN A 1 107 ? 4.415 -16.893 0.917 1.00 76.00 107 GLN A CA 1
ATOM 827 C C . GLN A 1 107 ? 3.794 -15.647 0.272 1.00 76.00 107 GLN A C 1
ATOM 829 O O . GLN A 1 107 ? 4.158 -15.290 -0.847 1.00 76.00 107 GLN A O 1
ATOM 834 N N . LEU A 1 108 ? 2.915 -14.951 1.001 1.00 74.44 108 LEU A N 1
ATOM 835 C CA . LEU A 1 108 ? 2.330 -13.691 0.553 1.00 74.44 108 LEU A CA 1
ATOM 836 C C . LEU A 1 108 ? 3.396 -12.594 0.487 1.00 74.44 108 LEU A C 1
ATOM 838 O O . LEU A 1 108 ? 3.473 -11.902 -0.523 1.00 74.44 108 LEU A O 1
ATOM 842 N N . ARG A 1 109 ? 4.282 -12.476 1.492 1.00 73.44 109 ARG A N 1
ATOM 843 C CA . ARG A 1 109 ? 5.378 -11.482 1.465 1.00 73.44 109 ARG A CA 1
ATOM 844 C C . ARG A 1 109 ? 6.221 -11.575 0.192 1.00 73.44 109 ARG A C 1
ATOM 846 O O . ARG A 1 109 ? 6.521 -10.539 -0.391 1.00 73.44 109 ARG A O 1
ATOM 853 N N . ARG A 1 110 ? 6.556 -12.790 -0.259 1.00 75.38 110 ARG A N 1
ATOM 854 C CA . ARG A 1 110 ? 7.342 -13.008 -1.489 1.00 75.38 110 ARG A CA 1
ATOM 855 C C . ARG A 1 110 ? 6.586 -12.597 -2.757 1.00 75.38 110 ARG A C 1
ATOM 857 O O . ARG A 1 110 ? 7.180 -12.036 -3.668 1.00 75.38 110 ARG A O 1
ATOM 864 N N . GLN A 1 111 ? 5.271 -12.811 -2.818 1.00 76.50 111 GLN A N 1
ATOM 865 C CA . GLN A 1 111 ? 4.460 -12.404 -3.977 1.00 76.50 111 GLN A CA 1
ATOM 866 C C . GLN A 1 111 ? 4.415 -10.879 -4.169 1.00 76.50 111 GLN A C 1
ATOM 868 O O . GLN A 1 111 ? 4.331 -10.401 -5.302 1.00 76.50 111 GLN A O 1
ATOM 873 N N . PHE A 1 112 ? 4.526 -10.103 -3.088 1.00 76.25 112 PHE A N 1
ATOM 874 C CA . PHE A 1 112 ? 4.505 -8.638 -3.152 1.00 76.25 112 PHE A CA 1
ATOM 875 C C . PHE A 1 112 ? 5.819 -8.005 -3.628 1.00 76.25 112 PHE A C 1
ATOM 877 O O . PHE A 1 112 ? 5.871 -6.791 -3.820 1.00 76.25 112 PHE A O 1
ATOM 884 N N . GLU A 1 113 ? 6.845 -8.797 -3.952 1.00 72.88 113 GLU A N 1
ATOM 885 C CA . GLU A 1 113 ? 8.020 -8.309 -4.686 1.00 72.88 113 GLU A CA 1
ATOM 886 C C . GLU A 1 113 ? 7.643 -7.712 -6.059 1.00 72.88 113 GLU A C 1
ATOM 888 O O . GLU A 1 113 ? 8.287 -6.772 -6.527 1.00 72.88 113 GLU A O 1
ATOM 893 N N . MET A 1 114 ? 6.535 -8.159 -6.670 1.00 75.38 114 MET A N 1
ATOM 894 C CA . MET A 1 114 ? 5.991 -7.566 -7.903 1.00 75.38 114 MET A CA 1
ATOM 895 C C . MET A 1 114 ? 5.519 -6.111 -7.729 1.00 75.38 114 MET A C 1
ATOM 897 O O . MET A 1 114 ? 5.483 -5.343 -8.695 1.00 75.38 114 MET A O 1
ATOM 901 N N . VAL A 1 115 ? 5.191 -5.694 -6.503 1.00 82.38 115 VAL A N 1
ATOM 902 C CA . VAL A 1 115 ? 4.827 -4.298 -6.212 1.00 82.38 115 VAL A CA 1
ATOM 903 C C . VAL A 1 115 ? 6.060 -3.402 -6.268 1.00 82.38 115 VAL A C 1
ATOM 905 O O . VAL A 1 115 ? 5.980 -2.303 -6.809 1.00 82.38 115 VAL A O 1
ATOM 908 N N . SER A 1 116 ? 7.223 -3.894 -5.827 1.00 82.88 116 SER A N 1
ATOM 909 C CA . SER A 1 116 ? 8.502 -3.191 -5.997 1.00 82.88 116 SER A CA 1
ATOM 910 C C . SER A 1 116 ? 8.798 -2.918 -7.477 1.00 82.88 116 SER A C 1
ATOM 912 O O . SER A 1 116 ? 9.239 -1.823 -7.824 1.00 82.88 116 SER A O 1
ATOM 914 N N . LEU A 1 117 ? 8.518 -3.889 -8.357 1.00 80.00 117 LEU A N 1
ATOM 915 C CA . LEU A 1 117 ? 8.650 -3.721 -9.810 1.00 80.00 117 LEU A CA 1
ATOM 916 C C . LEU A 1 117 ? 7.657 -2.683 -10.351 1.00 80.00 117 LEU A C 1
ATOM 918 O O . LEU A 1 117 ? 8.045 -1.796 -11.109 1.00 80.00 117 LEU A O 1
ATOM 922 N N . SER A 1 118 ? 6.395 -2.750 -9.917 1.00 84.69 118 SER A N 1
ATOM 923 C CA . SER A 1 118 ? 5.354 -1.788 -10.311 1.00 84.69 118 SER A CA 1
ATOM 924 C C . SER A 1 118 ? 5.714 -0.362 -9.889 1.00 84.69 118 SER A C 1
ATOM 926 O O . SER A 1 118 ? 5.562 0.572 -10.670 1.00 84.69 118 SER A O 1
ATOM 928 N N . PHE A 1 119 ? 6.278 -0.196 -8.691 1.00 90.06 119 PHE A N 1
ATOM 929 C CA . PHE A 1 119 ? 6.751 1.092 -8.195 1.00 90.06 119 PHE A CA 1
ATOM 930 C C . PHE A 1 119 ? 7.859 1.688 -9.076 1.00 90.06 119 PHE A C 1
ATOM 932 O O . PHE A 1 119 ? 7.765 2.856 -9.436 1.00 90.06 119 PHE A O 1
ATOM 939 N N . GLN A 1 120 ? 8.855 0.899 -9.503 1.00 89.12 120 GLN A N 1
ATOM 940 C CA . GLN A 1 120 ? 9.897 1.389 -10.423 1.00 89.12 120 GLN A CA 1
ATOM 941 C C . GLN A 1 120 ? 9.327 1.844 -11.769 1.00 89.12 120 GLN A C 1
ATOM 943 O O . GLN A 1 120 ? 9.832 2.788 -12.376 1.00 89.12 120 GLN A O 1
ATOM 948 N N . VAL A 1 121 ? 8.307 1.144 -12.269 1.00 87.69 121 VAL A N 1
ATOM 949 C CA . VAL A 1 121 ? 7.634 1.510 -13.519 1.00 87.69 121 VAL A CA 1
ATOM 950 C C . VAL A 1 121 ? 6.851 2.807 -13.334 1.00 87.69 121 VAL A C 1
ATOM 952 O O . VAL A 1 121 ? 6.987 3.721 -14.147 1.00 87.69 121 VAL A O 1
ATOM 955 N N . PHE A 1 122 ? 6.081 2.913 -12.251 1.00 88.88 122 PHE A N 1
ATOM 956 C CA . PHE A 1 122 ? 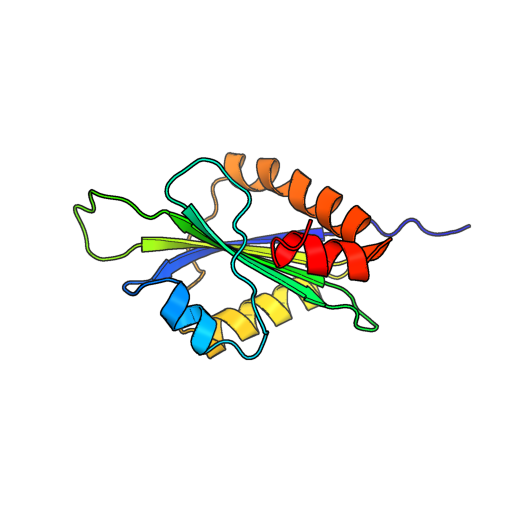5.276 4.094 -11.954 1.00 88.88 122 PHE A CA 1
ATOM 957 C C . PHE A 1 122 ? 6.123 5.331 -11.677 1.00 88.88 122 PHE A C 1
ATOM 959 O O . PHE A 1 122 ? 5.799 6.404 -12.170 1.00 88.88 122 PHE A O 1
ATOM 966 N N . GLU A 1 123 ? 7.254 5.186 -10.994 1.00 90.38 123 GLU A N 1
ATOM 967 C CA . GLU A 1 123 ? 8.178 6.296 -10.773 1.00 90.38 123 GLU A CA 1
ATOM 968 C C . GLU A 1 123 ? 8.759 6.850 -12.082 1.00 90.38 123 GLU A C 1
ATOM 970 O O . GLU A 1 123 ? 8.917 8.061 -12.224 1.00 90.38 123 GLU A O 1
ATOM 975 N N . LYS A 1 124 ? 9.036 5.990 -13.071 1.00 90.19 124 LYS A N 1
ATOM 976 C CA . LYS A 1 124 ? 9.543 6.425 -14.384 1.00 90.19 124 LYS A CA 1
ATOM 977 C C . LYS A 1 124 ? 8.492 7.146 -15.225 1.00 90.19 124 LYS A C 1
ATOM 979 O O . LYS A 1 124 ? 8.862 7.911 -16.115 1.00 90.19 124 LYS A O 1
ATOM 984 N N . ASN A 1 125 ? 7.204 6.894 -14.985 1.00 90.19 125 ASN A N 1
ATOM 985 C CA . ASN A 1 125 ? 6.111 7.583 -15.667 1.00 90.19 125 ASN A CA 1
ATOM 986 C C . ASN A 1 125 ? 4.911 7.829 -14.727 1.00 90.19 125 ASN A C 1
ATOM 988 O O . ASN A 1 125 ? 3.885 7.148 -14.839 1.00 90.19 125 ASN A O 1
ATOM 992 N N . PRO A 1 126 ? 5.014 8.824 -13.826 1.00 86.94 126 PRO A N 1
ATOM 993 C CA . PRO A 1 126 ? 3.999 9.086 -12.806 1.00 86.94 126 PRO A CA 1
ATOM 994 C C . PRO A 1 126 ? 2.615 9.407 -13.365 1.00 86.94 126 PRO A C 1
ATOM 996 O O . PRO A 1 126 ? 1.600 8.929 -12.864 1.00 86.94 126 PRO A O 1
ATOM 999 N N . ARG A 1 127 ? 2.569 10.171 -14.462 1.00 86.44 127 ARG A N 1
ATOM 1000 C CA . ARG A 1 127 ? 1.311 10.557 -15.110 1.00 86.44 127 ARG A CA 1
ATOM 1001 C C . ARG A 1 127 ? 0.572 9.347 -15.666 1.00 86.44 127 ARG A C 1
ATOM 1003 O O . ARG A 1 127 ? -0.624 9.208 -15.430 1.00 86.44 127 ARG A O 1
ATOM 1010 N N . ALA A 1 128 ? 1.282 8.461 -16.368 1.00 85.38 128 ALA A N 1
ATOM 1011 C CA . ALA A 1 128 ? 0.686 7.222 -16.858 1.00 85.38 128 ALA A CA 1
ATOM 1012 C C . ALA A 1 128 ? 0.278 6.304 -15.700 1.00 85.38 128 ALA A C 1
ATOM 1014 O O . ALA A 1 128 ? -0.782 5.694 -15.764 1.00 85.38 128 ALA A O 1
ATOM 1015 N N . ALA A 1 129 ? 1.065 6.248 -14.621 1.00 82.38 129 ALA A N 1
ATOM 1016 C CA . ALA A 1 129 ? 0.707 5.487 -13.428 1.00 82.38 129 ALA A CA 1
ATOM 1017 C C . ALA A 1 129 ? -0.627 5.953 -12.833 1.00 82.38 129 ALA A C 1
ATOM 1019 O O . ALA A 1 129 ? -1.508 5.134 -12.592 1.00 82.38 129 ALA A O 1
ATOM 1020 N N . MET A 1 130 ? -0.809 7.264 -12.656 1.00 83.12 130 MET A N 1
ATOM 1021 C CA . MET A 1 130 ? -2.062 7.814 -12.137 1.00 83.12 130 MET A CA 1
ATOM 1022 C C . MET A 1 130 ? -3.249 7.540 -13.064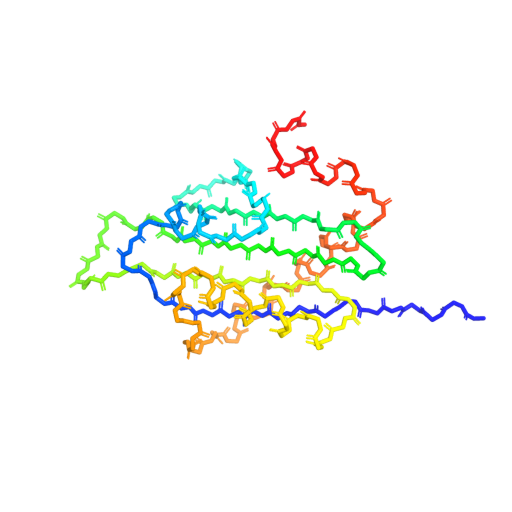 1.00 83.12 130 MET A C 1
ATOM 1024 O O . MET A 1 130 ? -4.326 7.226 -12.565 1.00 83.12 130 MET A O 1
ATOM 1028 N N . ALA A 1 131 ? -3.053 7.586 -14.383 1.00 84.19 131 ALA A N 1
ATOM 1029 C CA . ALA A 1 131 ? -4.086 7.219 -15.352 1.00 84.19 131 ALA A CA 1
ATOM 1030 C C . ALA A 1 131 ? -4.467 5.727 -15.251 1.00 84.19 131 ALA A C 1
ATOM 1032 O O . ALA A 1 131 ? -5.650 5.400 -15.184 1.00 84.19 131 ALA A O 1
ATOM 1033 N N . VAL A 1 132 ? -3.484 4.820 -15.130 1.00 81.44 132 VAL A N 1
ATOM 1034 C CA . VAL A 1 132 ? -3.728 3.382 -14.891 1.00 81.44 132 VAL A CA 1
ATOM 1035 C C . VAL A 1 132 ? -4.493 3.163 -13.585 1.00 81.44 132 VAL A C 1
ATOM 1037 O O . VAL A 1 132 ? -5.465 2.412 -13.561 1.00 81.44 132 VAL A O 1
ATOM 1040 N N . LEU A 1 133 ? -4.088 3.827 -12.496 1.00 80.62 133 LEU A N 1
ATOM 1041 C CA . LEU A 1 133 ? -4.758 3.698 -11.198 1.00 80.62 133 LEU A CA 1
ATOM 1042 C C . LEU A 1 133 ? -6.207 4.196 -11.235 1.00 80.62 133 LEU A C 1
ATOM 1044 O O . LEU A 1 133 ? -7.044 3.644 -10.529 1.00 80.62 133 LEU A O 1
ATOM 1048 N N . ARG A 1 134 ? -6.503 5.201 -12.068 1.00 79.31 134 ARG A N 1
ATOM 1049 C CA . ARG A 1 134 ? -7.854 5.734 -12.305 1.00 79.31 134 ARG A CA 1
ATOM 1050 C C . ARG A 1 134 ? -8.673 4.941 -13.321 1.00 79.31 134 ARG A C 1
ATOM 1052 O O . ARG A 1 134 ? -9.858 5.222 -13.466 1.00 79.31 134 ARG A O 1
ATOM 1059 N N . GLY A 1 135 ? -8.076 3.960 -13.999 1.00 75.75 135 GLY A N 1
ATOM 1060 C CA . GLY A 1 135 ? -8.736 3.221 -15.077 1.00 75.75 135 GLY A CA 1
ATOM 1061 C C . GLY A 1 135 ? -8.997 4.073 -16.325 1.00 75.75 135 GLY A C 1
ATOM 1062 O O . GLY A 1 135 ? -9.975 3.840 -17.026 1.00 75.75 135 GLY A O 1
ATOM 1063 N N . GLU A 1 136 ? -8.159 5.080 -16.582 1.00 78.62 136 GLU A N 1
ATOM 1064 C CA . GLU A 1 136 ? -8.260 5.993 -17.734 1.00 78.62 136 GLU A CA 1
ATOM 1065 C C . GLU A 1 136 ? -7.557 5.452 -19.001 1.00 78.62 136 GLU A C 1
ATOM 1067 O O . GLU A 1 136 ? -7.564 6.124 -20.035 1.00 78.62 136 GLU A O 1
ATOM 1072 N N . LEU A 1 137 ? -6.936 4.266 -18.926 1.00 64.25 137 LEU A N 1
ATOM 1073 C CA . LEU A 1 137 ? -6.161 3.616 -19.993 1.00 64.25 137 LEU A CA 1
ATOM 1074 C C . LEU A 1 137 ? -6.644 2.192 -20.272 1.00 64.25 137 LEU A C 1
ATOM 1076 O O . LEU A 1 137 ? -7.004 1.496 -19.294 1.00 64.25 137 LEU A O 1
#

Sequence (137 aa):
MVSIKTPRTLVKLGRYDDSLEEAVRKCSEPLTNVLVGLGSTVKYAVFKEATEPYLLMVSQQKDGIVTAPGYNVLLTVASYSDLRNQQVTTQFEKETGINLNIEVPEQLRRQFEMVSLSFQVFEKNPRAAMAVLRGEL

Radius of gyration: 14.81 Å; chains: 1; bounding box: 48×32×33 Å

Foldseek 3Di:
DPPPQQKDKDKFKFKDLDDVVQLCVLAPDVWFFQPPDPAQKTKTWDWDLDVWIKIKIKIWRPDPDDPDGTIMMMIMMMTSDPVVNVVSVVSSCVRRVTDRPDDDDPVVVVVCVVVSVVNVVCNVPVPVVVCNSNVVD

Secondary structure (DSSP, 8-state):
----PPPEEEEEEEEESS-HHHHHHH-SS-PEE----SSSEEEEEEEE-SSS-EEEEEEEE--S--SSS-EEEEEEEEES-HHHHHHHHHHHHHHH--EEEEPPPHHHHHHTHHHHHHHHHHHH-HHHHHHHHHT--